Protein AF-A0A6P0JV39-F1 (afdb_monomer_lite)

pLDDT: mean 80.46, std 21.64, range [26.0, 97.81]

Foldseek 3Di:
DDDDDPPPPPFFAPKDKDKDWACDPPAAIKIKMWMFPDPVDTDDIDMDIDPRPNDINCVPHVVVVVVVRRVVRVVVVVPDDPPDDD

Structure (mmCIF, N/CA/C/O backbone):
data_AF-A0A6P0JV39-F1
#
_entry.id   AF-A0A6P0JV39-F1
#
loop_
_atom_site.group_PDB
_atom_site.id
_atom_site.type_symbol
_atom_site.label_atom_id
_atom_site.label_alt_id
_atom_site.label_comp_id
_atom_site.label_asym_id
_atom_site.label_entity_id
_atom_site.label_seq_id
_atom_site.pdbx_PDB_ins_code
_atom_site.Cartn_x
_atom_site.Cartn_y
_atom_site.Cartn_z
_atom_site.occupancy
_atom_site.B_iso_or_equiv
_atom_site.auth_seq_id
_atom_site.auth_comp_id
_atom_site.auth_asym_id
_atom_site.auth_atom_id
_atom_site.pdbx_PDB_model_num
ATOM 1 N N . GLN A 1 1 ? 9.332 -15.092 8.635 1.00 26.00 1 GLN A N 1
ATOM 2 C CA . GLN A 1 1 ? 8.888 -14.524 9.922 1.00 26.00 1 GLN A CA 1
ATOM 3 C C . GLN A 1 1 ? 8.768 -13.021 9.727 1.00 26.00 1 GLN A C 1
ATOM 5 O O . GLN A 1 1 ? 9.732 -12.404 9.300 1.00 26.00 1 GLN A O 1
ATOM 10 N N . TRP A 1 2 ? 7.555 -12.486 9.851 1.00 37.81 2 TRP A N 1
ATOM 11 C CA . TRP A 1 2 ? 7.239 -11.075 9.615 1.00 37.81 2 TRP A CA 1
ATOM 12 C C . TRP A 1 2 ? 7.631 -10.242 10.840 1.00 37.81 2 TRP A C 1
ATOM 14 O O . TRP A 1 2 ? 7.225 -10.578 11.950 1.00 37.81 2 TRP A O 1
ATOM 24 N N . ASN A 1 3 ? 8.393 -9.166 10.635 1.00 28.42 3 ASN A N 1
ATOM 25 C CA . ASN A 1 3 ? 8.679 -8.167 11.663 1.00 28.42 3 ASN A CA 1
ATOM 26 C C . ASN A 1 3 ? 7.719 -6.996 11.453 1.00 28.42 3 ASN A C 1
ATOM 28 O O . ASN A 1 3 ? 8.033 -6.049 10.736 1.00 28.42 3 ASN A O 1
ATOM 32 N N . GLY A 1 4 ? 6.523 -7.102 12.031 1.00 36.53 4 GLY A N 1
ATOM 33 C CA . GLY A 1 4 ? 5.522 -6.047 11.961 1.00 36.53 4 GLY A CA 1
ATOM 34 C C . GLY A 1 4 ? 6.052 -4.746 12.545 1.00 36.53 4 GLY A C 1
ATOM 35 O O . GLY A 1 4 ? 6.392 -4.675 13.724 1.00 36.53 4 GLY A O 1
ATOM 36 N N . THR A 1 5 ? 6.107 -3.702 11.724 1.00 40.47 5 THR A N 1
ATOM 37 C CA . THR A 1 5 ? 6.204 -2.338 12.229 1.00 40.47 5 THR A CA 1
ATOM 38 C C . THR A 1 5 ? 4.828 -1.956 12.756 1.00 40.47 5 THR A C 1
ATOM 40 O O . THR A 1 5 ? 3.948 -1.567 11.994 1.00 40.47 5 THR A O 1
ATOM 43 N N . SER A 1 6 ? 4.629 -2.079 14.068 1.00 42.53 6 SER A N 1
ATOM 44 C CA . SER A 1 6 ? 3.537 -1.384 14.743 1.00 42.53 6 SER A CA 1
ATOM 45 C C . SER A 1 6 ? 3.778 0.114 14.592 1.00 42.53 6 SER A C 1
ATOM 47 O O . SER A 1 6 ? 4.610 0.690 15.294 1.00 42.53 6 SER A O 1
ATOM 49 N N . VAL A 1 7 ? 3.066 0.758 13.671 1.00 43.03 7 VAL A N 1
ATOM 50 C CA . VAL A 1 7 ? 3.002 2.217 13.634 1.00 43.03 7 VAL A CA 1
ATOM 51 C C . VAL A 1 7 ? 2.059 2.628 14.762 1.00 43.03 7 VAL A C 1
ATOM 53 O O . VAL A 1 7 ? 0.854 2.736 14.573 1.00 43.03 7 VAL A O 1
ATOM 56 N N . LYS A 1 8 ? 2.593 2.847 15.971 1.00 37.62 8 LYS A N 1
ATOM 57 C CA . LYS A 1 8 ? 1.910 3.682 16.973 1.00 37.62 8 LYS A CA 1
ATOM 58 C C . LYS A 1 8 ? 1.981 5.142 16.504 1.00 37.62 8 LYS A C 1
ATOM 60 O O . LYS A 1 8 ? 2.724 5.949 17.049 1.00 37.62 8 LYS A O 1
ATOM 65 N N . GLY A 1 9 ? 1.232 5.447 15.452 1.00 39.88 9 GLY A N 1
ATOM 66 C CA . GLY A 1 9 ? 0.781 6.784 15.092 1.00 39.88 9 GLY A CA 1
ATOM 67 C C . GLY A 1 9 ? -0.736 6.718 15.159 1.00 39.88 9 GLY A C 1
ATOM 68 O O . GLY A 1 9 ? -1.329 5.919 14.441 1.00 39.88 9 GLY A O 1
ATOM 69 N N . GLY A 1 10 ? -1.342 7.427 16.111 1.00 46.88 10 GLY A N 1
ATOM 70 C CA . GLY A 1 10 ? -2.766 7.289 16.417 1.00 46.88 10 GLY A CA 1
ATOM 71 C C . GLY A 1 10 ? -3.631 7.506 15.176 1.00 46.88 10 GLY A C 1
ATOM 72 O O . GLY A 1 10 ? -3.539 8.561 14.561 1.00 46.88 10 GLY A O 1
ATOM 73 N N . GLY A 1 11 ? -4.438 6.507 14.810 1.00 60.62 11 GLY A N 1
ATOM 74 C CA . GLY A 1 11 ? -5.507 6.680 13.824 1.00 60.62 11 GLY A CA 1
ATOM 75 C C . GLY A 1 11 ? -5.697 5.561 12.801 1.00 60.62 11 GLY A C 1
ATOM 76 O O . GLY A 1 11 ? -6.762 5.523 12.214 1.00 60.62 11 GLY A O 1
ATOM 77 N N . VAL A 1 12 ? -4.740 4.646 12.578 1.00 67.50 12 VAL A N 1
ATOM 78 C CA . VAL A 1 12 ? -4.919 3.572 11.573 1.00 67.50 12 VAL A CA 1
ATOM 79 C C . VAL A 1 12 ? -5.134 2.209 12.243 1.00 67.50 12 VAL A C 1
ATOM 81 O O . VAL A 1 12 ? -4.259 1.781 13.003 1.00 67.50 12 VAL A O 1
ATOM 84 N N . PRO A 1 13 ? -6.263 1.521 11.985 1.00 82.06 13 PRO A N 1
ATOM 85 C CA . PRO A 1 13 ? -6.529 0.176 12.485 1.00 82.06 13 PRO A CA 1
ATOM 86 C C . PRO A 1 13 ? -5.585 -0.872 11.871 1.00 82.06 13 PRO A C 1
ATOM 88 O O . PRO A 1 13 ? -4.778 -0.588 10.984 1.00 82.06 13 PRO A O 1
ATOM 91 N N . SER A 1 14 ? -5.656 -2.109 12.372 1.00 90.19 14 SER A N 1
ATOM 92 C CA . SER A 1 14 ? -4.891 -3.236 11.826 1.00 90.19 14 SER A CA 1
ATOM 93 C C . SER A 1 14 ? -5.166 -3.393 10.325 1.00 90.19 14 SER A C 1
ATOM 95 O O . SER A 1 14 ? -6.302 -3.286 9.888 1.00 90.19 14 SER A O 1
ATOM 97 N N . ALA A 1 15 ? -4.138 -3.652 9.520 1.00 91.88 15 ALA A N 1
ATOM 98 C CA . ALA A 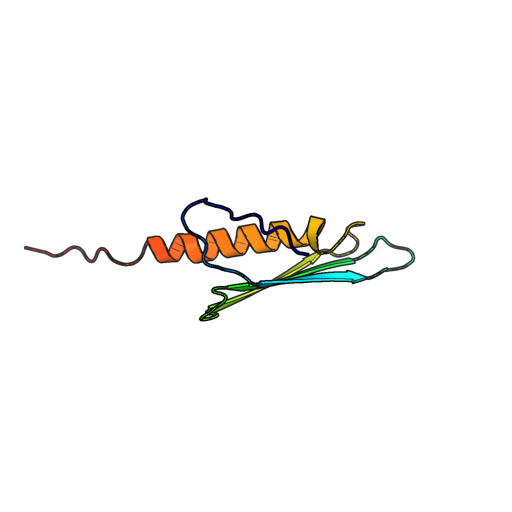1 15 ? -4.285 -3.834 8.078 1.00 91.88 15 ALA A CA 1
ATOM 99 C C . ALA A 1 15 ? -3.530 -5.081 7.621 1.00 91.88 15 ALA A C 1
ATOM 101 O O . ALA A 1 15 ? -2.469 -5.410 8.165 1.00 91.88 15 ALA A O 1
ATOM 102 N N . ALA A 1 16 ? -4.042 -5.747 6.589 1.00 93.00 16 ALA A N 1
ATOM 103 C CA . ALA A 1 16 ? -3.329 -6.810 5.891 1.00 93.00 16 ALA A CA 1
ATOM 104 C C . ALA A 1 16 ? -3.219 -6.487 4.409 1.00 93.00 16 ALA A C 1
ATOM 106 O O . ALA A 1 16 ? -4.124 -5.922 3.805 1.00 93.00 16 ALA A O 1
ATOM 107 N N . GLY A 1 17 ? -2.096 -6.868 3.808 1.00 94.69 17 GLY A N 1
ATOM 108 C CA . GLY A 1 17 ? -1.863 -6.612 2.400 1.00 94.69 17 GLY A CA 1
ATOM 109 C C . GLY A 1 17 ? -0.803 -7.507 1.792 1.00 94.69 17 GLY A C 1
ATOM 110 O O . GLY A 1 17 ? -0.077 -8.230 2.481 1.00 94.69 17 GLY A O 1
ATOM 111 N N . LYS A 1 18 ? -0.726 -7.461 0.466 1.00 96.31 18 LYS A N 1
ATOM 112 C CA . LYS A 1 18 ? 0.190 -8.254 -0.339 1.00 96.31 18 LYS A CA 1
ATOM 113 C C . LYS A 1 18 ? 0.836 -7.384 -1.408 1.00 96.31 18 LYS A C 1
ATOM 115 O O . LYS A 1 18 ? 0.164 -6.688 -2.164 1.00 96.31 18 LYS A O 1
ATOM 120 N N . SER A 1 19 ? 2.159 -7.494 -1.497 1.00 97.06 19 SER A N 1
ATOM 121 C CA . SER A 1 19 ? 2.948 -6.917 -2.580 1.00 97.06 19 SER A CA 1
ATOM 122 C C . SER A 1 19 ? 2.947 -7.805 -3.823 1.00 97.06 19 SER A C 1
ATOM 124 O O . SER A 1 19 ? 2.924 -9.042 -3.721 1.00 97.06 19 SER A O 1
ATOM 126 N N . GLY A 1 20 ? 3.062 -7.169 -4.983 1.00 93.62 20 GLY A N 1
ATOM 127 C CA . GLY A 1 20 ? 3.413 -7.811 -6.239 1.00 93.62 20 GLY A CA 1
ATOM 128 C C . GLY A 1 20 ? 4.348 -6.946 -7.078 1.00 93.62 20 GLY A C 1
ATOM 129 O O . GLY A 1 20 ? 4.405 -5.725 -6.935 1.00 93.62 20 GLY A O 1
ATOM 130 N N . THR A 1 21 ? 5.115 -7.623 -7.918 1.00 96.56 21 THR A N 1
ATOM 131 C CA . THR A 1 21 ? 6.055 -7.026 -8.862 1.00 96.56 21 THR A CA 1
ATOM 132 C C . THR A 1 21 ? 5.957 -7.841 -10.144 1.00 96.56 21 THR A C 1
ATOM 134 O O . THR A 1 21 ? 5.961 -9.072 -10.064 1.00 96.56 21 THR A O 1
ATOM 137 N N . ALA A 1 22 ? 5.871 -7.188 -11.299 1.00 96.31 22 ALA A N 1
ATOM 138 C CA . ALA A 1 22 ? 5.934 -7.854 -12.600 1.00 96.31 22 ALA A CA 1
ATOM 139 C C . ALA A 1 22 ? 7.030 -7.233 -13.455 1.00 96.31 22 ALA A C 1
ATOM 141 O O . ALA A 1 22 ? 7.121 -6.014 -13.562 1.00 96.31 22 ALA A O 1
ATOM 142 N N . GLU A 1 23 ? 7.836 -8.077 -14.088 1.00 95.25 23 GLU A N 1
ATOM 143 C CA . GLU A 1 23 ? 8.765 -7.648 -15.129 1.00 95.25 23 GLU A CA 1
ATOM 144 C C . GLU A 1 23 ? 7.985 -7.122 -16.342 1.00 95.25 23 GLU A C 1
ATOM 146 O O . GLU A 1 23 ? 6.924 -7.653 -16.673 1.00 95.25 23 GLU A O 1
ATOM 151 N N . ALA A 1 24 ? 8.515 -6.099 -17.016 1.00 95.12 24 ALA A N 1
ATOM 152 C CA . ALA A 1 24 ? 7.878 -5.504 -18.190 1.00 95.12 24 ALA A CA 1
ATOM 153 C C . ALA A 1 24 ? 8.878 -5.180 -19.320 1.00 95.12 24 ALA A C 1
ATOM 155 O O . ALA A 1 24 ? 9.020 -4.017 -19.687 1.00 95.12 24 ALA A O 1
ATOM 156 N N . PRO A 1 25 ? 9.598 -6.165 -19.898 1.00 93.12 25 PRO A N 1
ATOM 157 C CA . PRO A 1 25 ? 10.589 -5.887 -20.940 1.00 93.12 25 PRO A CA 1
ATOM 158 C C . PRO A 1 25 ? 9.973 -5.195 -22.177 1.00 93.12 25 PRO A C 1
ATOM 160 O O . PRO A 1 25 ? 8.907 -5.618 -22.628 1.00 93.12 25 PRO A O 1
ATOM 163 N N . PRO A 1 26 ? 10.632 -4.179 -22.776 1.00 93.44 26 PRO A N 1
ATOM 164 C CA . PRO A 1 26 ? 11.976 -3.670 -22.462 1.00 93.44 26 PRO A CA 1
ATOM 165 C C . PRO A 1 26 ? 12.021 -2.621 -21.332 1.00 93.44 26 PRO A C 1
ATOM 167 O O . PRO A 1 26 ? 13.088 -2.076 -21.062 1.00 93.44 26 PRO A O 1
ATOM 170 N N . GLY A 1 27 ? 10.882 -2.295 -20.725 1.00 93.69 27 GLY A N 1
ATOM 171 C CA . GLY A 1 27 ? 10.744 -1.305 -19.663 1.00 93.69 27 GLY A CA 1
ATOM 172 C C . GLY A 1 27 ? 11.073 -1.828 -18.263 1.00 93.69 27 GLY A C 1
ATOM 173 O O . GLY A 1 27 ? 11.439 -2.985 -18.044 1.00 93.69 27 GLY A O 1
ATOM 174 N N . GLU A 1 28 ? 10.950 -0.923 -17.296 1.00 96.81 28 GLU A N 1
ATOM 175 C CA . GLU A 1 28 ? 11.159 -1.218 -15.883 1.00 96.81 28 GLU A CA 1
ATOM 176 C C . GLU A 1 28 ? 10.009 -2.044 -15.291 1.00 96.81 28 GLU A C 1
ATOM 178 O O . GLU A 1 28 ? 8.885 -2.001 -15.774 1.00 96.81 28 GLU A O 1
ATOM 183 N N . ALA A 1 29 ? 10.251 -2.774 -14.201 1.00 95.44 29 ALA A N 1
ATOM 184 C CA . ALA A 1 29 ? 9.207 -3.575 -13.564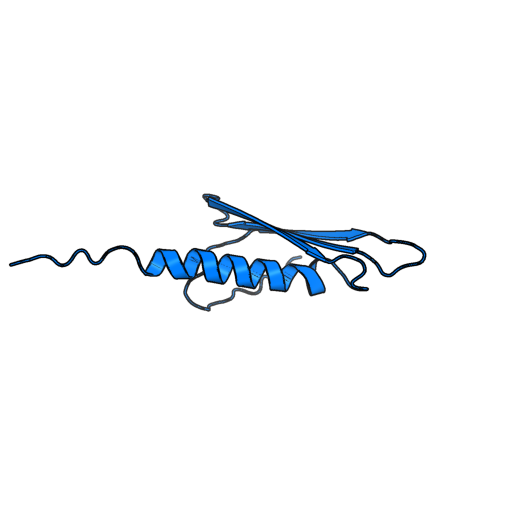 1.00 95.44 29 ALA A CA 1
ATOM 185 C C . ALA A 1 29 ? 8.022 -2.725 -13.046 1.00 95.44 29 ALA A C 1
ATOM 187 O O . ALA A 1 29 ? 8.195 -1.634 -12.488 1.00 95.44 29 ALA A O 1
ATOM 188 N N . HIS A 1 30 ? 6.808 -3.261 -13.179 1.00 96.56 30 HIS A N 1
ATOM 189 C CA . HIS A 1 30 ? 5.617 -2.751 -12.505 1.00 96.56 30 HIS A CA 1
ATOM 190 C C . HIS A 1 30 ? 5.617 -3.169 -11.036 1.00 96.56 30 HIS A C 1
ATOM 192 O O . HIS A 1 30 ? 6.049 -4.274 -10.690 1.00 96.56 30 HIS A O 1
ATOM 198 N N . ALA A 1 31 ? 5.048 -2.324 -10.183 1.00 97.25 31 ALA A N 1
ATOM 199 C CA . ALA A 1 31 ? 4.916 -2.584 -8.759 1.00 97.25 31 ALA A CA 1
ATOM 200 C C . ALA A 1 31 ? 3.468 -2.377 -8.319 1.00 97.25 31 ALA A C 1
ATOM 202 O O . ALA A 1 31 ? 2.833 -1.400 -8.706 1.00 97.25 31 ALA A O 1
ATOM 203 N N . TRP A 1 32 ? 2.945 -3.258 -7.471 1.00 97.75 32 TRP A N 1
ATOM 204 C CA . TRP A 1 32 ? 1.658 -3.025 -6.824 1.00 97.75 32 TRP A CA 1
ATOM 205 C C . TRP A 1 32 ? 1.619 -3.513 -5.387 1.00 97.75 32 TRP A C 1
ATOM 207 O O . TRP A 1 32 ? 2.370 -4.397 -4.962 1.00 97.75 32 TRP A O 1
ATOM 217 N N . PHE A 1 33 ? 0.706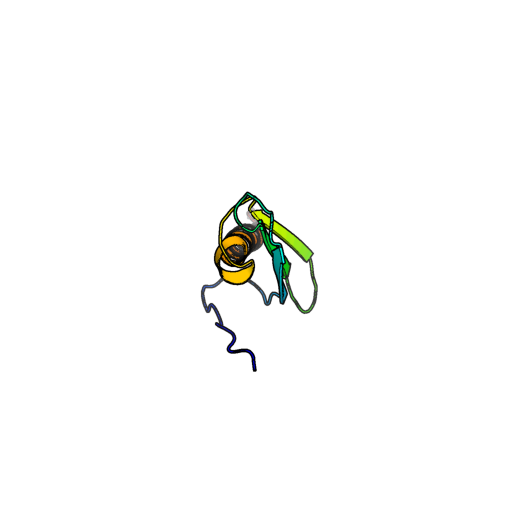 -2.921 -4.633 1.00 97.81 33 PHE A N 1
ATOM 218 C CA . PHE A 1 33 ? 0.376 -3.339 -3.286 1.00 97.81 33 PHE A CA 1
ATOM 219 C C . PHE A 1 33 ? -1.132 -3.253 -3.121 1.00 97.81 33 PHE A C 1
ATOM 221 O O . PHE A 1 33 ? -1.727 -2.213 -3.396 1.00 97.81 33 PHE A O 1
ATOM 228 N N . GLY A 1 34 ? -1.740 -4.357 -2.705 1.00 96.88 34 GLY A N 1
ATOM 229 C CA . GLY A 1 34 ? -3.138 -4.390 -2.294 1.00 96.88 34 GLY A CA 1
AT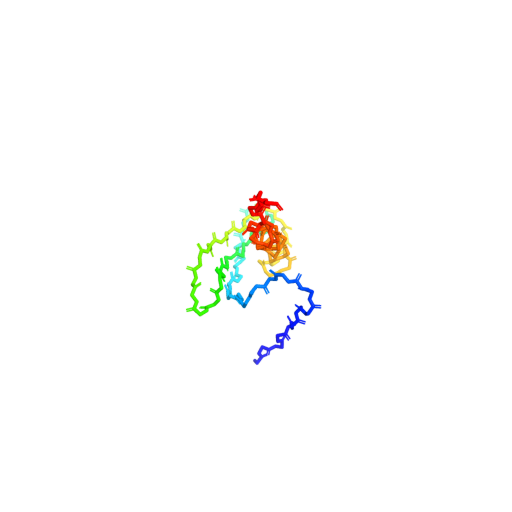OM 230 C C . GLY A 1 34 ? -3.214 -4.578 -0.790 1.00 96.88 34 GLY A C 1
ATOM 231 O O . GLY A 1 34 ? -2.493 -5.424 -0.259 1.00 96.88 34 GLY A O 1
ATOM 232 N N . ALA A 1 35 ? -4.065 -3.820 -0.109 1.00 97.25 35 ALA A N 1
ATOM 233 C CA . ALA A 1 35 ? -4.346 -4.008 1.308 1.00 97.25 35 ALA A CA 1
ATOM 234 C C . ALA A 1 35 ? -5.816 -3.769 1.628 1.00 97.25 35 ALA A C 1
ATOM 236 O O . ALA A 1 35 ? -6.498 -3.040 0.912 1.00 97.25 35 ALA A O 1
ATOM 237 N N . PHE A 1 36 ? -6.263 -4.351 2.732 1.00 95.88 36 PHE A N 1
ATOM 238 C CA . PHE A 1 36 ? -7.545 -4.057 3.351 1.00 95.88 36 PHE A CA 1
ATOM 239 C C . PHE A 1 36 ? -7.362 -3.724 4.832 1.00 95.88 36 PHE A C 1
ATOM 241 O O . PHE A 1 36 ? -6.386 -4.161 5.459 1.00 95.88 36 PHE A O 1
ATOM 248 N N . ALA A 1 37 ? -8.289 -2.937 5.367 1.00 94.88 37 ALA A N 1
ATOM 249 C CA . ALA A 1 37 ? -8.317 -2.529 6.765 1.00 94.88 37 ALA A CA 1
ATOM 250 C C . ALA A 1 37 ? -9.754 -2.158 7.202 1.00 94.88 37 ALA A C 1
ATOM 252 O O . ALA A 1 37 ? -10.521 -1.701 6.347 1.00 94.88 37 ALA A O 1
ATOM 253 N N . PRO A 1 38 ? -10.105 -2.284 8.499 1.00 94.75 38 PRO A N 1
ATOM 254 C CA . PRO A 1 38 ? -9.418 -3.064 9.538 1.00 94.75 38 PRO A CA 1
ATOM 255 C C . PRO A 1 38 ? -9.179 -4.541 9.164 1.00 94.75 38 PRO A C 1
ATOM 257 O O . PRO A 1 38 ? -9.758 -5.051 8.210 1.00 94.75 38 PRO A O 1
ATOM 260 N N . PHE A 1 39 ? -8.303 -5.253 9.878 1.00 91.50 39 PHE A N 1
ATOM 261 C CA . PHE A 1 39 ? -8.050 -6.671 9.588 1.00 91.50 39 PHE A CA 1
ATOM 262 C C . PHE A 1 39 ? -9.221 -7.560 10.015 1.00 91.50 39 PHE A C 1
ATOM 264 O O . PHE A 1 39 ? -9.588 -8.484 9.293 1.00 91.50 39 PHE A O 1
ATOM 271 N N . ASP A 1 40 ? -9.767 -7.284 11.199 1.00 90.88 40 ASP A N 1
ATOM 272 C CA . ASP A 1 40 ? -10.784 -8.118 11.840 1.00 90.88 40 ASP A CA 1
ATOM 273 C C . ASP A 1 40 ? -12.195 -7.852 11.290 1.00 90.88 40 ASP A C 1
ATOM 275 O O . ASP A 1 40 ? -12.985 -8.786 11.175 1.00 90.88 40 ASP A O 1
ATOM 279 N N . ASP A 1 41 ? -12.485 -6.605 10.905 1.00 92.75 41 ASP A N 1
ATOM 280 C CA . ASP A 1 41 ? -13.729 -6.186 10.248 1.00 92.75 41 ASP A CA 1
ATOM 281 C C . ASP A 1 41 ? -13.394 -5.247 9.074 1.00 92.75 41 ASP A C 1
ATOM 283 O O . ASP A 1 41 ? -13.253 -4.046 9.281 1.00 92.75 41 ASP A O 1
ATOM 287 N N . PRO A 1 42 ? -13.112 -5.776 7.867 1.00 94.88 42 PRO A N 1
ATOM 288 C CA . PRO A 1 42 ? -12.632 -4.966 6.748 1.00 94.88 42 PRO A CA 1
ATOM 289 C C . PRO A 1 42 ? -13.685 -4.012 6.180 1.00 94.88 42 PRO A C 1
ATOM 291 O O . PRO A 1 42 ? -14.728 -4.446 5.694 1.00 94.88 42 PRO A O 1
ATOM 294 N N . GLU A 1 43 ? -13.351 -2.725 6.113 1.00 95.06 43 GLU A N 1
ATOM 295 C CA . GLU A 1 43 ? -14.243 -1.664 5.620 1.00 95.06 43 GLU A CA 1
ATOM 296 C C . GLU A 1 43 ? -13.787 -1.099 4.268 1.00 95.06 43 GLU A C 1
ATOM 298 O O . GLU A 1 43 ? -14.608 -0.766 3.411 1.00 95.06 43 GLU A O 1
ATOM 303 N N . ILE A 1 44 ? -12.469 -1.033 4.037 1.00 95.94 44 ILE A N 1
ATOM 304 C CA . ILE A 1 44 ? -11.877 -0.517 2.799 1.00 95.94 44 ILE A CA 1
ATOM 305 C C . ILE A 1 44 ? -10.807 -1.459 2.241 1.00 95.94 44 ILE A C 1
ATOM 307 O O . ILE A 1 44 ? -9.996 -2.030 2.973 1.00 95.94 44 ILE A O 1
ATOM 311 N N . VAL A 1 45 ? -10.771 -1.568 0.908 1.00 97.50 45 VAL A N 1
ATOM 312 C CA . VAL A 1 45 ? -9.673 -2.175 0.144 1.00 97.50 45 VAL A CA 1
ATOM 313 C C . VAL A 1 45 ? -9.016 -1.105 -0.720 1.00 97.50 45 VAL A C 1
ATOM 315 O O . VAL A 1 45 ? -9.687 -0.406 -1.476 1.00 97.50 45 VAL A O 1
ATOM 318 N N . VAL A 1 46 ? -7.691 -1.009 -0.650 1.00 97.38 46 VAL A N 1
ATOM 319 C CA . VAL A 1 46 ? -6.885 -0.085 -1.451 1.00 97.38 46 VAL A CA 1
ATOM 320 C C . VAL A 1 46 ? -5.885 -0.883 -2.272 1.00 97.38 46 VAL A C 1
ATOM 322 O O . VAL A 1 46 ? -5.161 -1.729 -1.746 1.00 97.38 46 VAL A O 1
ATOM 325 N N . VAL A 1 47 ? -5.811 -0.583 -3.567 1.00 97.62 47 VAL A N 1
ATOM 326 C CA . VAL A 1 47 ? -4.784 -1.116 -4.463 1.00 97.62 47 VAL A CA 1
ATOM 327 C C . VAL A 1 47 ? -4.043 0.051 -5.095 1.00 97.62 47 VAL A C 1
ATOM 329 O O . VAL A 1 47 ? -4.644 0.855 -5.803 1.00 97.62 47 VAL A O 1
ATOM 332 N N . ALA A 1 48 ? -2.736 0.130 -4.856 1.00 97.19 48 ALA A N 1
ATOM 333 C CA . ALA A 1 48 ? -1.853 1.044 -5.570 1.00 97.19 48 ALA A CA 1
ATOM 334 C C . ALA A 1 48 ? -1.065 0.264 -6.624 1.00 97.19 48 ALA A C 1
ATOM 336 O O . ALA A 1 48 ? -0.477 -0.776 -6.316 1.00 97.19 48 ALA A O 1
ATOM 337 N N . PHE A 1 49 ? -1.046 0.778 -7.852 1.00 97.06 49 PHE A N 1
ATOM 338 C CA . PHE A 1 49 ? -0.301 0.227 -8.979 1.00 97.06 49 PHE A CA 1
ATOM 339 C C . PHE A 1 49 ? 0.600 1.318 -9.562 1.00 97.06 49 PHE A C 1
ATOM 341 O O . PHE A 1 49 ? 0.127 2.398 -9.907 1.00 97.06 49 PHE A O 1
ATOM 348 N N . ALA A 1 50 ? 1.894 1.031 -9.658 1.00 96.19 50 ALA A N 1
ATOM 349 C CA . ALA A 1 50 ? 2.903 1.900 -10.238 1.00 96.19 50 ALA A CA 1
ATOM 350 C C . ALA A 1 50 ? 3.452 1.246 -11.511 1.00 96.19 50 ALA A C 1
ATOM 352 O O . ALA A 1 50 ? 4.086 0.184 -11.474 1.00 96.19 50 ALA A O 1
ATOM 353 N N . GLU A 1 51 ? 3.178 1.880 -12.647 1.00 96.62 51 GLU A N 1
ATOM 354 C CA . GLU A 1 51 ? 3.624 1.412 -13.952 1.00 96.62 51 GLU A CA 1
ATOM 355 C C . GLU A 1 51 ? 5.107 1.746 -14.176 1.00 96.62 51 GLU A C 1
ATOM 357 O O . GLU A 1 51 ? 5.516 2.857 -13.857 1.00 96.62 51 GLU A O 1
ATOM 362 N N . HIS A 1 52 ? 5.901 0.803 -14.707 1.00 95.12 52 HIS A N 1
ATOM 363 C CA . HIS A 1 52 ? 7.319 0.990 -15.051 1.00 95.12 52 HIS A CA 1
ATOM 364 C C . HIS A 1 52 ? 8.125 1.764 -13.994 1.00 95.12 52 HIS A C 1
ATOM 366 O O . HIS A 1 52 ? 8.779 2.754 -14.296 1.00 95.12 52 HIS A O 1
ATOM 372 N N . SER A 1 53 ? 8.024 1.330 -12.737 1.00 90.81 53 SER A N 1
ATOM 373 C CA . SER A 1 53 ? 8.594 2.039 -11.580 1.00 90.81 53 SER A CA 1
ATOM 374 C C . SER A 1 53 ? 9.982 1.553 -11.150 1.00 90.81 53 SER A C 1
ATOM 376 O O . SER A 1 53 ? 10.585 2.142 -10.254 1.00 90.81 53 SER A O 1
ATOM 378 N N . GLY A 1 54 ? 10.445 0.423 -11.697 1.00 81.50 54 GLY A N 1
ATOM 379 C CA . GLY A 1 54 ? 11.794 -0.098 -11.448 1.00 81.50 54 GLY A CA 1
ATOM 380 C C . GLY A 1 54 ? 12.030 -0.665 -10.047 1.00 81.50 54 GLY A C 1
ATOM 381 O O . GLY A 1 54 ? 13.177 -0.922 -9.684 1.00 81.50 54 GLY A O 1
ATOM 382 N N . GLY A 1 55 ? 10.973 -0.901 -9.256 1.00 85.31 55 GLY A N 1
ATOM 383 C CA . GLY A 1 55 ? 11.068 -1.354 -7.864 1.00 85.31 55 GLY A CA 1
ATOM 384 C C . GLY A 1 55 ? 10.050 -2.426 -7.460 1.00 85.31 55 GLY A C 1
ATOM 385 O O . GLY A 1 55 ? 9.261 -2.916 -8.263 1.00 85.31 55 GLY A O 1
ATOM 386 N N . GLY A 1 56 ? 10.085 -2.829 -6.186 1.00 83.69 56 GLY A N 1
ATOM 387 C CA . GLY A 1 56 ? 9.191 -3.854 -5.647 1.00 83.69 56 GLY A CA 1
ATOM 388 C C . GLY A 1 56 ? 7.849 -3.304 -5.157 1.00 83.69 56 GLY A C 1
ATOM 389 O O . GLY A 1 56 ? 7.789 -2.208 -4.598 1.00 83.69 56 GLY A O 1
ATOM 390 N N . GLY A 1 57 ? 6.782 -4.108 -5.251 1.00 82.31 57 GLY A N 1
ATOM 391 C CA . GLY A 1 57 ? 5.448 -3.747 -4.748 1.00 82.31 57 GLY A CA 1
ATOM 392 C C . GLY A 1 57 ? 5.423 -3.228 -3.308 1.00 82.31 57 GLY A C 1
ATOM 393 O O . GLY A 1 57 ? 4.721 -2.274 -2.998 1.00 82.31 57 GLY A O 1
ATOM 394 N N . GLY A 1 58 ? 6.240 -3.805 -2.422 1.00 83.69 58 GLY A N 1
ATOM 395 C CA . GLY A 1 58 ? 6.323 -3.376 -1.021 1.00 83.69 58 GLY A CA 1
ATOM 396 C C . GLY A 1 58 ? 7.046 -2.042 -0.805 1.00 83.69 58 GLY A C 1
ATOM 397 O O . GLY A 1 58 ? 6.661 -1.297 0.087 1.00 83.69 58 GLY A O 1
ATOM 398 N N . SER A 1 59 ? 8.071 -1.729 -1.604 1.00 90.75 59 SER A N 1
ATOM 399 C CA . SER A 1 59 ? 8.880 -0.512 -1.442 1.00 90.75 59 SER A CA 1
ATOM 400 C C . SER A 1 59 ? 8.313 0.689 -2.197 1.00 90.75 59 SER A C 1
ATOM 402 O O . SER A 1 59 ? 8.510 1.816 -1.760 1.00 90.75 59 SER A O 1
ATOM 404 N N . VAL A 1 60 ? 7.624 0.452 -3.319 1.00 94.00 60 VAL A N 1
ATOM 405 C CA . VAL A 1 60 ? 7.045 1.511 -4.162 1.00 94.00 60 VAL A CA 1
ATOM 406 C C . VAL A 1 60 ? 5.573 1.734 -3.824 1.00 94.00 60 VAL A C 1
ATOM 408 O O . VAL A 1 60 ? 5.185 2.827 -3.426 1.00 94.00 60 VAL A O 1
ATOM 411 N N . ALA A 1 61 ? 4.749 0.693 -3.950 1.00 94.38 61 ALA A N 1
ATOM 412 C CA . ALA A 1 61 ? 3.299 0.813 -3.815 1.00 94.38 61 ALA A CA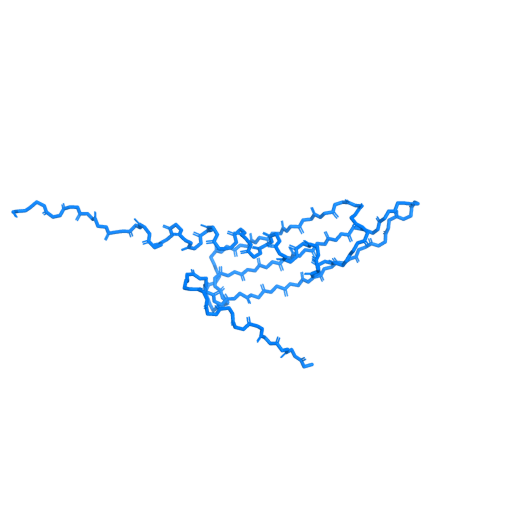 1
ATOM 413 C C . ALA A 1 61 ? 2.813 0.687 -2.358 1.00 94.38 61 ALA A C 1
ATOM 415 O O . ALA A 1 61 ? 1.784 1.257 -2.002 1.00 94.38 61 ALA A O 1
ATOM 416 N N . GLY A 1 62 ? 3.564 0.002 -1.489 1.00 94.19 62 GLY A N 1
ATOM 417 C CA . GLY A 1 62 ? 3.254 -0.122 -0.059 1.00 94.19 62 GLY A CA 1
ATOM 418 C C . GLY A 1 62 ? 3.072 1.227 0.660 1.00 94.19 62 GLY A C 1
ATOM 419 O O . GLY A 1 62 ? 2.037 1.420 1.301 1.00 94.19 62 GLY A O 1
ATOM 420 N N . PRO A 1 63 ? 4.011 2.189 0.532 1.00 94.88 63 PRO A N 1
ATOM 421 C CA . PRO A 1 63 ? 3.855 3.524 1.111 1.00 94.88 63 PRO A CA 1
ATOM 422 C C . PRO A 1 63 ? 2.625 4.280 0.594 1.00 94.88 63 PRO A C 1
ATOM 424 O O . PRO A 1 63 ? 1.955 4.942 1.378 1.00 94.88 63 PRO A O 1
ATOM 427 N N . MET A 1 64 ? 2.283 4.141 -0.693 1.00 95.62 64 MET A N 1
ATOM 428 C CA . MET A 1 64 ? 1.098 4.788 -1.277 1.00 95.62 64 MET A CA 1
ATOM 429 C C . MET A 1 64 ? -0.190 4.287 -0.616 1.00 95.62 64 MET A C 1
ATOM 431 O O . MET A 1 64 ? -1.038 5.082 -0.218 1.00 95.62 64 MET A O 1
ATOM 435 N N . VAL A 1 65 ? -0.309 2.967 -0.443 1.00 95.75 65 VAL A N 1
ATOM 436 C CA . VAL A 1 65 ? -1.447 2.353 0.256 1.00 95.75 65 VAL A CA 1
ATOM 437 C C . VAL A 1 65 ? -1.519 2.816 1.711 1.00 95.75 65 VAL A C 1
ATOM 439 O O . VAL A 1 65 ? -2.603 3.135 2.194 1.00 95.75 65 VAL A O 1
ATOM 442 N N . ALA A 1 66 ? -0.382 2.906 2.405 1.00 92.38 66 ALA A N 1
ATOM 443 C CA . ALA A 1 66 ? -0.345 3.359 3.794 1.00 92.38 66 ALA A CA 1
ATOM 444 C C . ALA A 1 66 ? -0.839 4.807 3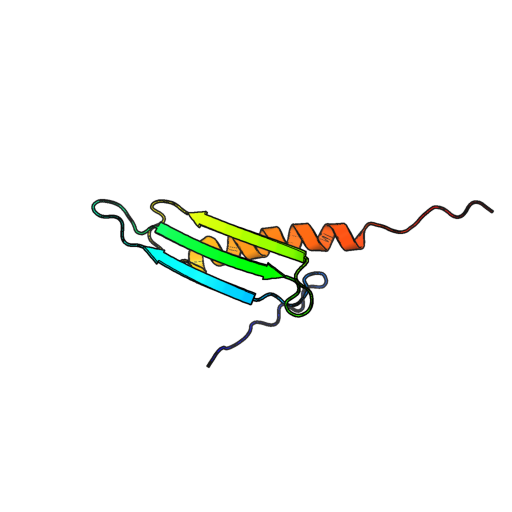.959 1.00 92.38 66 ALA A C 1
ATOM 446 O O . ALA A 1 66 ? -1.578 5.081 4.901 1.00 92.38 66 ALA A O 1
ATOM 447 N N . GLU A 1 67 ? -0.470 5.722 3.058 1.00 94.12 67 GLU A N 1
ATOM 448 C CA . GLU A 1 67 ? -0.953 7.111 3.100 1.00 94.12 67 GLU A CA 1
ATOM 449 C C . GLU A 1 67 ? -2.462 7.214 2.838 1.00 94.12 67 GLU A C 1
ATOM 451 O O . GLU A 1 67 ? -3.145 7.981 3.514 1.00 94.12 67 GLU A O 1
ATOM 456 N N . ILE A 1 68 ? -3.010 6.398 1.931 1.00 94.50 68 ILE A N 1
ATOM 457 C CA . ILE A 1 68 ? -4.459 6.366 1.672 1.00 94.50 68 ILE A CA 1
ATOM 458 C C . ILE A 1 68 ? -5.218 5.831 2.889 1.00 94.50 68 ILE A C 1
ATOM 460 O O . ILE A 1 68 ? -6.195 6.443 3.309 1.00 94.50 68 ILE A O 1
ATOM 464 N N . LEU A 1 69 ? -4.760 4.726 3.486 1.00 92.44 69 LEU A N 1
ATOM 465 C CA . LEU A 1 69 ? -5.391 4.180 4.692 1.00 92.44 69 LEU A CA 1
ATOM 466 C C . LEU A 1 69 ? -5.321 5.180 5.856 1.00 92.44 69 LEU A C 1
ATOM 468 O O . LEU A 1 69 ? -6.313 5.372 6.551 1.00 92.44 69 LEU A O 1
ATOM 472 N N . LYS A 1 70 ? -4.193 5.883 6.033 1.00 91.19 70 LYS A N 1
ATOM 473 C CA . LYS A 1 70 ? -4.092 6.983 7.009 1.00 91.19 70 LYS A CA 1
ATOM 474 C C . LYS A 1 70 ? -5.124 8.070 6.753 1.00 91.19 70 LYS A C 1
ATOM 476 O O . LYS A 1 70 ? -5.776 8.499 7.696 1.00 91.19 70 LYS A O 1
ATOM 481 N N . ALA A 1 71 ? -5.263 8.514 5.506 1.00 90.94 71 ALA A N 1
ATOM 482 C CA . ALA A 1 71 ? -6.220 9.554 5.152 1.00 90.94 71 ALA A CA 1
ATOM 483 C C . ALA A 1 71 ? -7.671 9.106 5.386 1.00 90.94 71 ALA A C 1
ATOM 485 O O . ALA A 1 71 ? -8.452 9.883 5.925 1.00 90.94 71 ALA A O 1
ATOM 486 N N . TYR A 1 72 ? -8.004 7.860 5.036 1.00 90.88 72 TYR A N 1
ATOM 487 C CA . TYR A 1 72 ? -9.336 7.283 5.222 1.00 90.88 72 TYR A CA 1
ATOM 488 C C . TYR A 1 72 ? -9.742 7.263 6.705 1.00 90.88 72 TYR A C 1
ATOM 490 O O . TYR A 1 72 ? -10.715 7.905 7.090 1.00 90.88 72 TYR A O 1
ATOM 498 N N . PHE A 1 73 ? -8.935 6.642 7.570 1.00 87.56 73 PHE A N 1
ATOM 499 C CA . PHE A 1 73 ? -9.274 6.517 8.995 1.00 87.56 73 PHE A CA 1
ATOM 500 C C . PHE A 1 73 ? -9.052 7.802 9.808 1.00 87.56 73 PHE A C 1
ATOM 502 O O . PHE A 1 73 ? -9.613 7.962 10.891 1.00 87.56 73 PHE A O 1
ATOM 509 N N . ALA A 1 74 ? -8.277 8.765 9.296 1.00 83.56 74 ALA A N 1
ATOM 510 C CA . ALA A 1 74 ? -8.189 10.090 9.910 1.00 83.56 74 ALA A CA 1
ATOM 511 C C . ALA A 1 74 ? -9.513 10.872 9.814 1.00 83.56 74 ALA A C 1
ATOM 513 O O . ALA A 1 74 ? -9.772 11.717 10.673 1.00 83.56 74 ALA A O 1
ATOM 514 N N . GLN A 1 75 ? -10.348 10.603 8.801 1.00 65.56 75 GLN A N 1
ATOM 515 C CA . GLN A 1 75 ? -11.655 11.252 8.645 1.00 65.56 75 GLN A CA 1
ATOM 516 C C . GLN A 1 75 ? -12.719 10.670 9.587 1.00 65.56 75 GLN A C 1
ATOM 518 O O . GLN A 1 75 ? -13.568 11.417 10.067 1.00 65.56 75 GLN A O 1
ATOM 523 N N . GLU A 1 76 ? -12.628 9.390 9.950 1.00 58.34 76 GLU A N 1
ATOM 524 C CA . GLU A 1 76 ? -13.563 8.758 10.898 1.00 58.34 76 GLU A CA 1
ATOM 525 C C . GLU A 1 76 ? -13.431 9.304 12.328 1.00 58.34 76 GLU A C 1
ATOM 527 O O . GLU A 1 76 ? -14.396 9.338 13.087 1.00 58.34 76 GLU A O 1
ATOM 532 N N . GLY A 1 77 ? -12.260 9.838 12.692 1.00 53.25 77 GLY A N 1
ATOM 533 C CA . GLY A 1 77 ? -12.059 10.543 13.962 1.00 53.25 77 GLY A CA 1
ATOM 534 C C . GLY A 1 77 ? -12.730 11.924 14.050 1.00 53.25 77 GLY A C 1
ATOM 535 O O . GLY A 1 77 ? -12.617 12.578 15.089 1.00 53.25 77 GLY A O 1
ATOM 536 N N . GLN A 1 78 ? -13.381 12.402 12.981 1.00 46.62 78 GLN A N 1
ATOM 537 C CA . GLN A 1 78 ? -13.973 13.746 12.896 1.00 46.62 78 GLN A CA 1
ATOM 538 C C . GLN A 1 78 ? -15.514 13.761 12.866 1.00 46.62 78 GLN A C 1
ATOM 540 O O . GLN A 1 78 ? -16.094 14.846 12.884 1.00 46.62 78 GLN A O 1
ATOM 545 N N . GLU A 1 79 ? -16.199 12.613 12.899 1.00 51.50 79 GLU A N 1
ATOM 546 C CA . GLU A 1 79 ? -17.669 12.557 12.900 1.00 51.50 79 GLU A CA 1
ATOM 547 C C . GLU A 1 79 ? -18.241 12.035 14.229 1.00 51.50 79 GLU A C 1
ATOM 549 O O . GLU A 1 79 ? -18.456 10.843 14.401 1.00 51.50 79 GLU A O 1
ATOM 554 N N . THR A 1 80 ? -18.478 12.944 15.187 1.00 43.72 80 THR A N 1
ATOM 555 C CA . THR A 1 80 ? -19.667 13.026 16.084 1.00 43.72 80 THR A CA 1
ATOM 556 C C . THR A 1 80 ? -19.413 14.017 17.229 1.00 43.72 80 THR A C 1
ATOM 558 O O . THR A 1 80 ? -19.213 13.661 18.385 1.00 43.72 80 THR A O 1
ATOM 561 N N . GLN A 1 81 ? -19.469 15.312 16.929 1.00 44.75 81 GLN A N 1
ATOM 562 C CA . GLN A 1 81 ? -19.970 16.284 17.904 1.00 44.75 81 GLN A CA 1
ATOM 563 C C . GLN A 1 81 ? -21.136 17.004 17.243 1.00 44.75 81 GLN A C 1
ATOM 565 O O . GLN A 1 81 ? -20.978 18.054 16.626 1.00 44.75 81 GLN A O 1
ATOM 570 N N . THR A 1 82 ? -22.318 16.391 17.324 1.00 54.56 82 THR A N 1
ATOM 571 C CA . THR A 1 82 ? -23.572 17.130 17.192 1.00 54.56 82 THR A CA 1
ATOM 572 C C . THR A 1 82 ? -23.551 18.199 18.285 1.00 54.56 82 THR A C 1
ATOM 574 O O . THR A 1 82 ? -23.407 17.826 19.451 1.00 54.56 82 THR A O 1
ATOM 577 N N . PRO A 1 83 ? -23.638 19.503 17.970 1.00 51.66 83 PRO A N 1
ATOM 578 C CA . PRO A 1 83 ? -23.795 20.508 19.008 1.00 51.66 83 PRO A CA 1
ATOM 579 C C . PRO A 1 83 ? -25.103 20.202 19.739 1.00 51.66 83 PRO A C 1
ATOM 581 O O . PRO A 1 83 ? -26.176 20.286 19.145 1.00 51.66 83 PRO A O 1
ATOM 584 N N . SER A 1 84 ? -25.023 19.772 20.996 1.00 55.09 84 SER A N 1
ATOM 585 C CA . SER A 1 84 ? -26.191 19.730 21.866 1.00 55.09 84 SER A CA 1
ATOM 586 C C . SER A 1 84 ? -26.537 21.175 22.214 1.00 55.09 84 SER A C 1
ATOM 588 O O . SER A 1 84 ? -25.810 21.813 22.975 1.00 55.09 84 SER A O 1
ATOM 590 N N . GLU A 1 85 ? -27.600 21.704 21.616 1.00 57.69 85 GLU A N 1
ATOM 591 C CA . GLU A 1 85 ? -28.280 22.887 22.140 1.00 57.69 85 GLU A CA 1
ATOM 592 C C . GLU A 1 85 ? -28.942 22.518 23.476 1.00 57.69 85 GLU A C 1
ATOM 594 O O . GLU A 1 85 ? -29.894 21.742 23.472 1.00 57.69 85 GLU A O 1
ATOM 599 N N . GLU A 1 86 ? -28.420 23.053 24.585 1.00 46.03 86 GLU A N 1
ATOM 600 C CA . GLU A 1 86 ? -29.174 23.645 25.712 1.00 46.03 86 GLU A CA 1
ATOM 601 C C . GLU A 1 86 ? -28.289 24.642 26.479 1.00 46.03 86 GLU A C 1
ATOM 603 O O . GLU A 1 86 ? -27.132 24.291 26.814 1.00 46.03 86 GLU A O 1
#

Secondary structure (DSSP, 8-state):
---------TT----EEEEEEEEETTEEEEEEEEEEESSSS--EEEEEEETT-SS-HHHHHHHHHHHHHHHHHHHHTT--------

Radius of gyration: 16.73 Å; chains: 1; bounding box: 41×38×48 Å

Sequence (86 aa):
QWNGTSVKGGGVPSAAGKSGTAEAPPGEAHAWFGAFAPFDDPEIVVVAFAEHSGGGGGSVAGPMVAEILKAYFAQEGQETQTPSEE